Protein AF-A0A452YCA1-F1 (afdb_monomer)

Structure (mmCIF, N/CA/C/O backbone):
data_AF-A0A452YCA1-F1
#
_entry.id   AF-A0A452YCA1-F1
#
loop_
_atom_site.group_PDB
_atom_site.id
_atom_site.type_symbol
_atom_site.label_atom_id
_atom_site.label_alt_id
_atom_site.label_comp_id
_atom_site.label_asym_id
_atom_site.label_entity_id
_atom_site.label_seq_id
_atom_site.pdbx_PDB_ins_code
_atom_site.Cartn_x
_atom_site.Cartn_y
_atom_site.Cartn_z
_atom_site.occupancy
_atom_site.B_iso_or_equiv
_atom_site.auth_seq_id
_at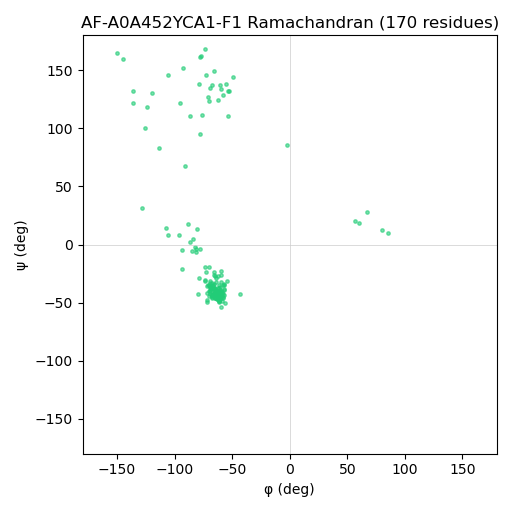om_site.auth_comp_id
_atom_site.auth_asym_id
_atom_site.auth_atom_id
_atom_site.pdbx_PDB_model_num
ATOM 1 N N . ILE A 1 1 ? 47.505 -1.328 -3.307 1.00 37.84 1 ILE A N 1
ATOM 2 C CA . ILE A 1 1 ? 46.882 -1.425 -4.643 1.00 37.84 1 ILE A CA 1
ATOM 3 C C . ILE A 1 1 ? 45.803 -0.368 -4.580 1.00 37.84 1 ILE A C 1
ATOM 5 O O . ILE A 1 1 ? 45.018 -0.447 -3.646 1.00 37.84 1 ILE A O 1
ATOM 9 N N . ASP A 1 2 ? 45.966 0.694 -5.368 1.00 39.25 2 ASP A N 1
ATOM 10 C CA . ASP A 1 2 ? 45.243 1.969 -5.250 1.00 39.25 2 ASP A CA 1
ATOM 11 C C . ASP A 1 2 ? 43.722 1.784 -5.247 1.00 39.25 2 ASP A C 1
ATOM 13 O O . ASP A 1 2 ? 43.183 1.111 -6.118 1.00 39.25 2 ASP A O 1
ATOM 17 N N . ASP A 1 3 ? 43.042 2.430 -4.297 1.00 47.69 3 ASP A N 1
ATOM 18 C CA . ASP A 1 3 ? 41.573 2.515 -4.214 1.00 47.69 3 ASP A CA 1
ATOM 19 C C . ASP A 1 3 ? 40.988 3.593 -5.165 1.00 47.69 3 ASP A C 1
ATOM 21 O O . ASP A 1 3 ? 39.813 3.944 -5.067 1.00 47.69 3 ASP A O 1
ATOM 25 N N . ASP A 1 4 ? 41.786 4.099 -6.115 1.00 50.78 4 ASP A N 1
ATOM 26 C CA . ASP A 1 4 ? 41.437 5.221 -7.002 1.00 50.78 4 ASP A CA 1
ATOM 27 C C . ASP A 1 4 ? 41.156 4.803 -8.466 1.00 50.78 4 ASP A C 1
ATOM 29 O O . ASP A 1 4 ? 41.113 5.650 -9.360 1.00 50.78 4 ASP A O 1
ATOM 33 N N . GLU A 1 5 ? 40.956 3.512 -8.761 1.00 49.72 5 GLU A N 1
ATOM 34 C CA . GLU A 1 5 ? 40.864 3.031 -10.157 1.00 49.72 5 GLU A CA 1
ATOM 35 C C . GLU A 1 5 ? 39.496 3.217 -10.851 1.00 49.72 5 GLU A C 1
ATOM 37 O O . GLU A 1 5 ? 39.409 3.026 -12.059 1.00 49.72 5 GLU A O 1
ATOM 42 N N . ASP A 1 6 ? 38.453 3.674 -10.147 1.00 53.03 6 ASP A N 1
ATOM 43 C CA . ASP A 1 6 ? 37.087 3.812 -10.698 1.00 53.03 6 ASP A CA 1
ATOM 44 C C . ASP A 1 6 ? 36.473 5.215 -10.473 1.00 53.03 6 ASP A C 1
ATOM 46 O O . ASP A 1 6 ? 35.256 5.377 -10.312 1.00 53.03 6 ASP A O 1
ATOM 50 N N . TRP A 1 7 ? 37.292 6.272 -10.436 1.00 55.12 7 TRP A N 1
ATOM 51 C CA . TRP A 1 7 ? 36.762 7.637 -10.338 1.00 55.12 7 TRP A CA 1
ATOM 52 C C . TRP A 1 7 ? 36.190 8.120 -11.679 1.00 55.12 7 TRP A C 1
ATOM 54 O O . TRP A 1 7 ? 36.924 8.416 -12.624 1.00 55.12 7 TRP A O 1
ATOM 64 N N . PHE A 1 8 ? 34.867 8.279 -11.743 1.00 58.25 8 PHE A N 1
ATOM 65 C CA . PHE A 1 8 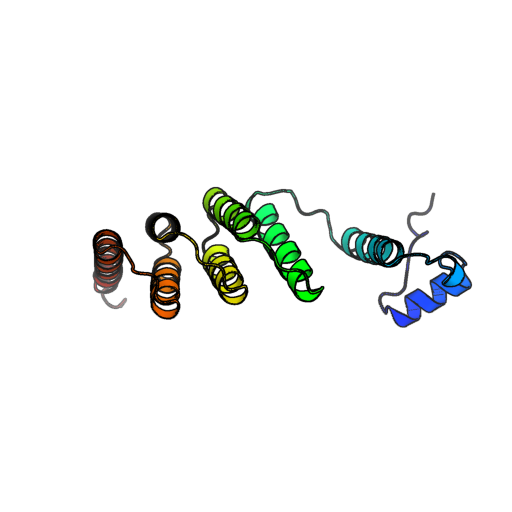? 34.186 8.949 -12.851 1.00 58.25 8 PHE A CA 1
ATOM 66 C C . PHE A 1 8 ? 33.697 10.347 -12.449 1.00 58.25 8 PHE A C 1
ATOM 68 O O . PHE A 1 8 ? 33.245 10.527 -11.315 1.00 58.25 8 PHE A O 1
ATOM 75 N N . PRO A 1 9 ? 33.708 11.325 -13.379 1.00 61.88 9 PRO A N 1
ATOM 76 C CA . PRO A 1 9 ? 33.060 12.619 -13.177 1.00 61.88 9 PRO A CA 1
ATOM 77 C C . PRO A 1 9 ? 31.614 12.476 -12.677 1.00 61.88 9 PRO A C 1
ATOM 79 O O . PRO A 1 9 ? 30.888 11.562 -13.073 1.00 61.88 9 PRO A O 1
ATOM 82 N N . GLU A 1 10 ? 31.170 13.388 -11.809 1.00 57.06 10 GLU A N 1
ATOM 83 C CA . GLU A 1 10 ? 29.787 13.371 -11.317 1.00 57.06 10 GLU A CA 1
ATOM 84 C C . GLU A 1 10 ? 28.776 13.743 -12.405 1.00 57.06 10 GLU A C 1
ATOM 86 O O . GLU A 1 10 ? 27.655 13.223 -12.393 1.00 57.06 10 GLU A O 1
ATOM 91 N N . ASP A 1 11 ? 29.189 14.603 -13.342 1.00 67.25 11 ASP A N 1
ATOM 92 C CA . ASP A 1 11 ? 28.391 14.972 -14.502 1.00 67.25 11 ASP A CA 1
ATOM 93 C C . ASP A 1 11 ? 28.272 13.787 -15.480 1.00 67.25 11 ASP A C 1
ATOM 95 O O . ASP A 1 11 ? 29.287 13.263 -15.954 1.00 67.25 11 ASP A O 1
ATOM 99 N N . PRO A 1 12 ? 27.045 13.352 -15.825 1.00 56.94 12 PRO A N 1
ATOM 100 C CA . PRO A 1 12 ? 26.846 12.202 -16.697 1.00 56.94 12 PRO A CA 1
ATOM 101 C C . PRO A 1 12 ? 27.464 12.368 -18.087 1.00 56.94 12 PRO A C 1
ATOM 103 O O . PRO A 1 12 ? 27.956 11.389 -18.645 1.00 56.94 12 PRO A O 1
ATOM 106 N N . ILE A 1 13 ? 27.437 13.575 -18.660 1.00 61.97 13 ILE A N 1
ATOM 107 C CA . ILE A 1 13 ? 27.905 13.826 -20.028 1.00 61.97 13 ILE A CA 1
ATOM 108 C C . ILE A 1 13 ? 29.434 13.737 -20.075 1.00 61.97 13 ILE A C 1
ATOM 110 O O . ILE A 1 13 ? 29.988 13.111 -20.985 1.00 61.97 13 ILE A O 1
ATOM 114 N N . GLU A 1 14 ? 30.117 14.294 -19.077 1.00 66.06 14 GLU A N 1
ATOM 115 C CA . GLU A 1 14 ? 31.571 14.186 -18.942 1.00 66.06 14 GLU A CA 1
ATOM 116 C C . GLU A 1 14 ? 32.021 12.763 -18.597 1.00 66.06 14 GLU A C 1
ATOM 118 O O . GLU A 1 14 ? 32.976 12.261 -19.194 1.00 66.06 14 GLU A O 1
ATOM 123 N N . ALA A 1 15 ? 31.293 12.062 -17.728 1.00 63.59 15 ALA A N 1
ATOM 124 C CA . ALA A 1 15 ? 31.574 10.668 -17.396 1.00 63.59 15 ALA A CA 1
ATOM 125 C C . ALA A 1 15 ? 31.502 9.752 -18.631 1.00 63.59 15 ALA A C 1
ATOM 127 O O . ALA A 1 15 ? 32.408 8.951 -18.868 1.00 63.59 15 ALA A O 1
ATOM 128 N N . PHE A 1 16 ? 30.492 9.937 -19.491 1.00 57.62 16 PHE A N 1
ATOM 129 C CA . PHE A 1 16 ? 30.377 9.213 -20.764 1.00 57.62 16 PHE A CA 1
ATOM 130 C C . PHE A 1 16 ? 31.496 9.534 -21.758 1.00 57.62 16 PHE A C 1
ATOM 132 O O . PHE A 1 16 ? 31.801 8.725 -22.641 1.00 57.62 16 PHE A O 1
ATOM 139 N N . LYS A 1 17 ? 32.090 10.725 -21.677 1.00 67.38 17 LYS A N 1
ATOM 140 C CA . LYS A 1 17 ? 33.237 11.085 -22.510 1.00 67.38 17 LYS A CA 1
ATOM 141 C C . LYS A 1 17 ? 34.484 10.325 -22.053 1.00 67.38 17 LYS A C 1
ATOM 143 O O . LYS A 1 17 ? 35.084 9.638 -22.876 1.00 67.38 17 LYS A O 1
ATOM 148 N N . VAL A 1 18 ? 34.779 10.349 -20.752 1.00 66.56 18 VAL A N 1
ATOM 149 C CA . VAL A 1 18 ? 35.924 9.640 -20.157 1.00 66.56 18 VAL A CA 1
ATOM 150 C C . VAL A 1 18 ? 35.840 8.129 -20.410 1.00 66.56 18 VAL A C 1
ATOM 152 O O . VAL A 1 18 ? 36.809 7.539 -20.870 1.00 66.56 18 VAL A O 1
ATOM 155 N N . MET A 1 19 ? 34.669 7.507 -20.236 1.00 60.34 19 MET A N 1
ATOM 156 C CA . MET A 1 19 ? 34.485 6.057 -20.445 1.00 60.34 19 MET A CA 1
ATOM 157 C C . MET A 1 19 ? 34.668 5.596 -21.897 1.00 60.34 19 MET A C 1
ATOM 159 O O . MET A 1 19 ? 35.130 4.479 -22.144 1.00 60.34 19 MET A O 1
ATOM 163 N N . ARG A 1 20 ? 34.292 6.439 -22.871 1.00 62.31 20 ARG A N 1
ATOM 164 C CA . ARG A 1 20 ? 34.540 6.161 -24.295 1.00 62.31 20 ARG A CA 1
ATOM 165 C C . ARG A 1 20 ? 36.023 6.260 -24.622 1.00 62.31 20 ARG A C 1
ATOM 167 O O . ARG A 1 20 ? 36.540 5.445 -25.381 1.00 62.31 20 ARG A O 1
ATOM 174 N N . GLU A 1 21 ? 36.701 7.248 -24.048 1.00 67.88 21 GLU A N 1
ATOM 175 C CA . GLU A 1 21 ? 38.130 7.482 -24.255 1.00 67.88 21 GLU A CA 1
ATOM 176 C C . GLU A 1 21 ? 38.987 6.379 -23.605 1.00 67.88 21 GLU A C 1
ATOM 178 O O . GLU A 1 21 ? 39.958 5.931 -24.217 1.00 67.88 21 GLU A O 1
ATOM 183 N N . THR A 1 22 ? 38.585 5.850 -22.442 1.00 64.06 22 THR A N 1
ATOM 184 C CA . THR A 1 22 ? 39.256 4.725 -21.758 1.00 64.06 22 THR A CA 1
ATOM 185 C C . THR A 1 22 ? 38.864 3.342 -22.287 1.00 64.06 22 THR A C 1
ATOM 187 O O . THR A 1 22 ? 39.408 2.338 -21.834 1.00 64.06 22 THR A O 1
ATOM 190 N N . ARG A 1 23 ? 37.950 3.266 -23.268 1.00 58.84 23 ARG A N 1
ATOM 191 C CA . ARG A 1 23 ? 37.396 2.018 -23.838 1.00 58.84 23 ARG A CA 1
ATOM 192 C C . ARG A 1 23 ? 36.730 1.087 -22.815 1.00 58.84 23 ARG A C 1
ATOM 194 O O . ARG A 1 23 ? 36.538 -0.090 -23.104 1.00 58.84 23 ARG A O 1
ATOM 201 N N . MET A 1 24 ? 36.339 1.610 -21.654 1.00 52.38 24 MET A N 1
ATOM 202 C CA . MET A 1 24 ? 35.527 0.882 -20.670 1.00 52.38 24 MET A CA 1
ATOM 203 C C . MET A 1 24 ? 34.066 0.753 -21.119 1.00 52.38 24 MET A C 1
ATOM 205 O O . MET A 1 24 ? 33.341 -0.111 -20.638 1.00 52.38 24 MET A O 1
ATOM 209 N N . PHE A 1 25 ? 33.635 1.606 -22.054 1.00 49.12 25 PHE A N 1
ATOM 210 C CA . PHE A 1 25 ? 32.280 1.634 -22.590 1.00 49.12 25 PHE A CA 1
ATOM 211 C C . PHE A 1 25 ? 32.301 1.788 -24.115 1.00 49.12 25 PHE A C 1
ATOM 213 O O . PHE A 1 25 ? 32.823 2.773 -24.644 1.00 49.12 25 PHE A O 1
ATOM 220 N N . ASN A 1 26 ? 31.701 0.835 -24.830 1.00 57.16 26 ASN A N 1
ATOM 221 C CA . ASN A 1 26 ? 31.561 0.858 -26.282 1.00 57.16 26 ASN A CA 1
ATOM 222 C C . ASN A 1 26 ? 30.085 0.726 -26.669 1.00 57.16 26 ASN A C 1
ATOM 224 O O . ASN A 1 26 ? 29.433 -0.277 -26.399 1.00 57.16 26 ASN A O 1
ATOM 228 N N . VAL A 1 27 ? 29.567 1.751 -27.344 1.00 55.06 27 VAL A N 1
ATOM 229 C CA . VAL A 1 27 ? 28.159 1.829 -27.763 1.00 55.06 27 VAL A CA 1
ATOM 230 C C . VAL A 1 27 ? 27.791 0.706 -28.740 1.00 55.06 27 VAL A C 1
ATOM 232 O O . VAL A 1 27 ? 26.639 0.290 -28.773 1.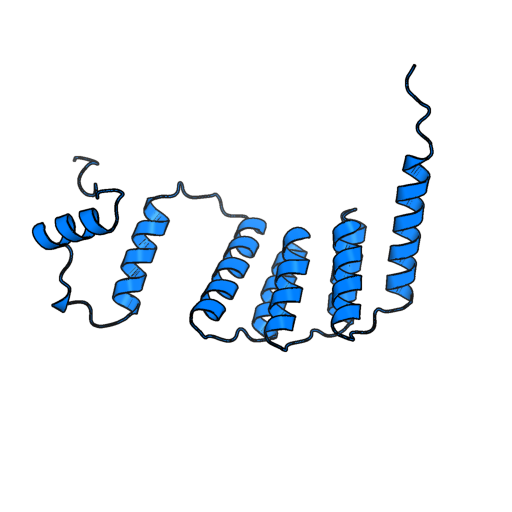00 55.06 27 VAL A O 1
ATOM 235 N N . ALA A 1 28 ? 28.754 0.187 -29.509 1.00 59.19 28 ALA A N 1
ATOM 236 C CA . ALA A 1 28 ? 28.517 -0.928 -30.426 1.00 59.19 28 ALA A CA 1
ATOM 237 C C . ALA A 1 28 ? 28.258 -2.266 -29.707 1.00 59.19 28 ALA A C 1
ATOM 239 O O . ALA A 1 28 ? 27.677 -3.165 -30.311 1.00 59.19 28 ALA A O 1
ATOM 240 N N . ASP A 1 29 ? 28.647 -2.375 -28.433 1.00 50.41 29 ASP A N 1
ATOM 241 C CA . ASP A 1 29 ? 28.494 -3.585 -27.618 1.00 50.41 29 ASP A CA 1
ATOM 242 C C . ASP A 1 29 ? 27.190 -3.567 -26.791 1.00 50.41 29 ASP A C 1
ATOM 244 O O . ASP A 1 29 ? 26.844 -4.555 -26.148 1.00 50.41 29 ASP A O 1
ATOM 248 N N . MET A 1 30 ? 26.428 -2.463 -26.828 1.00 54.31 30 MET A N 1
ATOM 249 C CA . MET A 1 30 ? 25.106 -2.364 -26.204 1.00 54.31 30 MET A CA 1
ATOM 250 C C . MET A 1 30 ? 24.062 -3.067 -27.072 1.00 54.31 30 MET A C 1
ATOM 252 O O . MET A 1 30 ? 23.519 -2.482 -28.010 1.00 54.31 30 MET A O 1
ATOM 256 N N . TYR A 1 31 ? 23.772 -4.327 -26.762 1.00 46.38 31 TYR A N 1
ATOM 257 C CA . TYR A 1 31 ? 22.843 -5.129 -27.557 1.00 46.38 31 TYR A CA 1
ATOM 258 C C . TYR A 1 31 ? 21.402 -5.071 -27.024 1.00 46.38 31 TYR A C 1
ATOM 260 O O . TYR A 1 31 ? 20.457 -5.317 -27.775 1.00 46.38 31 TYR A O 1
ATOM 268 N N . THR A 1 32 ? 21.198 -4.717 -25.748 1.00 49.09 32 THR A N 1
ATOM 269 C CA . THR A 1 32 ? 19.873 -4.680 -25.112 1.00 49.09 32 THR A CA 1
ATOM 270 C C . THR A 1 32 ? 19.710 -3.549 -24.085 1.00 49.09 32 THR A C 1
ATOM 272 O O . THR A 1 32 ? 20.668 -3.031 -23.515 1.00 49.09 32 THR A O 1
ATOM 275 N N . THR A 1 33 ? 18.459 -3.186 -23.774 1.00 50.12 33 THR A N 1
ATOM 276 C CA . THR A 1 33 ? 18.122 -2.256 -22.677 1.00 50.12 33 THR A CA 1
ATOM 277 C C . THR A 1 33 ? 18.608 -2.758 -21.309 1.00 50.12 33 THR A C 1
ATOM 279 O O . THR A 1 33 ? 18.830 -1.945 -20.415 1.00 50.12 33 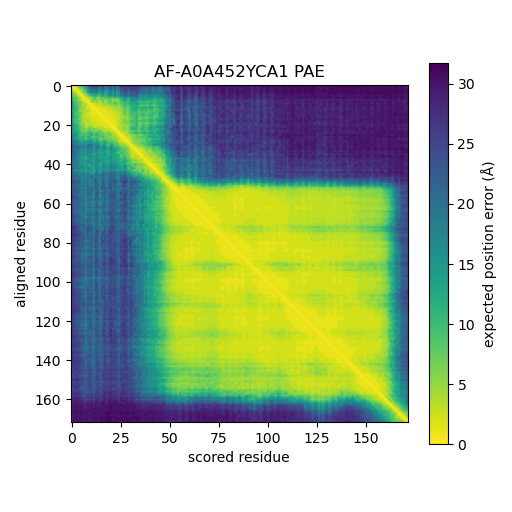THR A O 1
ATOM 282 N N . ALA A 1 34 ? 18.825 -4.070 -21.146 1.00 45.12 34 ALA A N 1
ATOM 283 C CA . ALA A 1 34 ? 19.372 -4.659 -19.925 1.00 45.12 34 ALA A CA 1
ATOM 284 C C . ALA A 1 34 ? 20.841 -4.260 -19.689 1.00 45.12 34 ALA A C 1
ATOM 286 O O . ALA A 1 34 ? 21.223 -4.027 -18.545 1.00 45.12 34 ALA A O 1
ATOM 287 N N . ASP A 1 35 ? 21.627 -4.082 -20.755 1.00 49.91 35 ASP A N 1
ATOM 288 C CA . ASP A 1 35 ? 23.030 -3.647 -20.673 1.00 49.91 35 ASP A CA 1
ATOM 289 C C . ASP A 1 35 ? 23.130 -2.185 -20.205 1.00 49.91 35 ASP A C 1
ATOM 291 O O . ASP A 1 35 ? 23.979 -1.824 -19.391 1.00 49.91 35 ASP A O 1
ATOM 295 N N . ALA A 1 36 ? 22.183 -1.347 -20.644 1.00 51.78 36 ALA A N 1
ATOM 296 C CA . ALA A 1 36 ? 22.022 0.015 -20.134 1.00 51.78 36 ALA A CA 1
ATOM 297 C C . ALA A 1 36 ? 21.568 0.030 -18.661 1.00 51.78 36 ALA A C 1
ATOM 299 O O . ALA A 1 36 ? 22.012 0.877 -17.884 1.00 51.78 36 ALA A O 1
ATOM 300 N N . TRP A 1 37 ? 20.703 -0.917 -18.277 1.00 53.56 37 TRP A N 1
ATOM 301 C CA . TRP A 1 37 ? 20.177 -1.052 -16.918 1.00 53.56 37 TRP A CA 1
ATOM 302 C C . TRP A 1 37 ? 21.241 -1.509 -15.917 1.00 53.56 37 TRP A C 1
ATOM 304 O O . TRP A 1 37 ? 21.323 -0.933 -14.833 1.00 53.56 37 TRP A O 1
ATOM 314 N N . GLY A 1 38 ? 22.088 -2.478 -16.284 1.00 52.06 38 GLY A N 1
ATOM 315 C CA . GLY A 1 38 ? 23.198 -2.954 -15.450 1.00 52.06 38 GLY A CA 1
ATOM 316 C C . GLY A 1 38 ? 24.160 -1.830 -15.056 1.00 52.06 38 GLY A C 1
ATOM 317 O O . GLY A 1 38 ? 24.564 -1.739 -13.898 1.00 52.06 38 GLY A O 1
ATOM 318 N N . TRP A 1 39 ? 24.425 -0.902 -15.980 1.00 49.41 39 TRP A N 1
ATOM 319 C CA . TRP A 1 39 ? 25.260 0.276 -15.741 1.00 49.41 39 TRP A CA 1
ATOM 320 C C . TRP A 1 39 ? 24.596 1.331 -14.839 1.00 49.41 39 TRP A C 1
ATOM 322 O O . TRP A 1 39 ? 25.204 1.814 -13.880 1.00 49.41 39 TRP A O 1
ATOM 332 N N . THR A 1 40 ? 23.331 1.691 -15.101 1.00 56.50 40 THR A N 1
ATOM 333 C CA . THR A 1 40 ? 22.602 2.626 -14.223 1.00 56.50 40 THR A CA 1
ATOM 334 C C . THR A 1 40 ? 22.446 2.068 -12.810 1.00 56.50 40 THR A C 1
ATOM 336 O O . THR A 1 40 ? 22.557 2.821 -11.846 1.00 56.50 40 THR A O 1
ATOM 339 N N . TRP A 1 41 ? 22.281 0.749 -12.692 1.00 55.72 41 TRP A N 1
ATOM 340 C CA . TRP A 1 41 ? 22.172 0.017 -11.435 1.00 55.72 41 TRP A CA 1
ATOM 341 C C . TRP A 1 41 ? 23.479 0.030 -10.630 1.00 55.72 41 TRP A C 1
ATOM 343 O O . TRP A 1 41 ? 23.465 0.334 -9.436 1.00 55.72 41 TRP A O 1
ATOM 353 N N . GLU A 1 42 ? 24.626 -0.221 -11.270 1.00 50.19 42 GLU A N 1
ATOM 354 C CA . GLU A 1 42 ? 25.936 -0.200 -10.605 1.00 50.19 42 GLU A CA 1
ATOM 355 C C . GLU A 1 42 ? 26.316 1.213 -10.125 1.00 50.19 42 GLU A C 1
ATOM 357 O O . GLU A 1 42 ? 26.779 1.390 -8.995 1.00 50.19 42 GLU A O 1
ATOM 362 N N . ARG A 1 43 ? 26.023 2.245 -10.929 1.00 53.31 43 ARG A N 1
ATOM 363 C CA . ARG A 1 43 ? 26.226 3.658 -10.561 1.00 53.31 43 ARG A CA 1
ATOM 364 C C . ARG A 1 43 ? 25.341 4.098 -9.391 1.00 53.31 43 ARG A C 1
ATOM 366 O O . ARG A 1 43 ? 25.779 4.881 -8.547 1.00 53.31 43 ARG A O 1
ATOM 373 N N . GLU A 1 44 ? 24.095 3.631 -9.340 1.00 57.28 44 GLU A N 1
ATOM 374 C CA . GLU A 1 44 ? 23.150 3.972 -8.270 1.00 57.28 44 GLU A CA 1
ATOM 375 C C . GLU A 1 44 ? 23.465 3.269 -6.941 1.00 57.28 44 GLU A C 1
ATOM 377 O O . GLU A 1 44 ? 23.236 3.858 -5.880 1.00 57.28 44 GLU A O 1
ATOM 382 N N . LEU A 1 45 ? 24.034 2.058 -6.985 1.00 51.50 45 LEU A N 1
ATOM 383 C CA . LEU A 1 45 ? 24.470 1.310 -5.802 1.00 51.50 45 LEU A CA 1
ATOM 384 C C . LEU A 1 45 ? 25.828 1.779 -5.262 1.00 51.50 45 LEU A C 1
ATOM 386 O O . LEU A 1 45 ? 25.950 1.959 -4.052 1.00 51.50 45 LEU A O 1
ATOM 390 N N . LYS A 1 46 ? 26.827 2.039 -6.121 1.00 52.72 46 LYS A N 1
ATOM 391 C CA . LYS A 1 46 ? 28.169 2.479 -5.681 1.00 52.72 46 LYS A CA 1
ATOM 392 C C . LYS A 1 46 ? 28.169 3.871 -5.025 1.00 52.72 46 LYS A C 1
ATOM 394 O O . LYS A 1 46 ? 29.042 4.153 -4.212 1.00 52.72 46 LYS A O 1
ATOM 399 N N . LYS A 1 47 ? 27.185 4.737 -5.313 1.00 55.59 47 LYS A N 1
ATOM 400 C CA . LYS A 1 47 ? 27.091 6.096 -4.730 1.00 55.59 47 LYS A CA 1
ATOM 401 C C . LYS A 1 47 ? 26.410 6.180 -3.354 1.00 55.59 47 LYS A C 1
ATOM 403 O O . LYS A 1 47 ? 26.377 7.264 -2.775 1.00 55.59 47 LYS A O 1
ATOM 408 N N . LYS A 1 48 ? 25.850 5.095 -2.806 1.00 53.59 48 LYS A N 1
ATOM 409 C CA . LYS A 1 48 ? 25.152 5.123 -1.506 1.00 53.59 48 LYS A CA 1
ATOM 410 C C . LYS A 1 48 ? 25.833 4.186 -0.516 1.00 53.59 48 LYS A C 1
ATOM 412 O O . LYS A 1 48 ? 26.041 3.018 -0.822 1.00 53.59 48 LYS A O 1
ATOM 417 N N . MET A 1 49 ? 26.133 4.678 0.693 1.00 43.62 49 MET A N 1
ATOM 418 C CA . MET A 1 49 ? 26.534 3.796 1.795 1.00 43.62 49 MET A CA 1
ATOM 419 C C . MET A 1 49 ? 25.477 2.692 1.952 1.00 43.62 49 MET A C 1
ATOM 421 O O . MET A 1 49 ? 24.285 3.024 1.965 1.00 43.62 49 MET A O 1
ATOM 425 N N . PRO A 1 50 ? 25.873 1.408 2.063 1.00 52.06 50 PRO A N 1
ATOM 426 C CA . PRO A 1 50 ? 24.925 0.316 2.224 1.00 52.06 50 PRO A CA 1
ATOM 427 C C . PRO A 1 50 ? 24.003 0.601 3.411 1.00 52.06 50 PRO A C 1
ATOM 429 O O . PRO A 1 50 ? 24.434 0.614 4.565 1.00 52.06 50 PRO A O 1
ATOM 432 N N . ARG A 1 51 ? 22.724 0.878 3.136 1.00 57.22 51 ARG A N 1
ATOM 433 C CA . ARG A 1 51 ? 21.725 1.044 4.195 1.00 57.22 51 ARG A CA 1
ATOM 434 C C . ARG A 1 51 ? 21.501 -0.330 4.820 1.00 57.22 51 ARG A C 1
ATOM 436 O O . ARG A 1 51 ? 21.365 -1.324 4.107 1.00 57.22 51 ARG A O 1
ATOM 443 N N . ARG A 1 52 ? 21.466 -0.399 6.152 1.00 61.94 52 ARG A N 1
ATOM 444 C CA . ARG A 1 52 ? 21.105 -1.638 6.850 1.00 61.94 52 ARG A CA 1
ATOM 445 C C . ARG A 1 52 ? 19.694 -2.050 6.427 1.00 61.94 52 ARG A C 1
ATOM 447 O O . ARG A 1 52 ? 18.796 -1.213 6.399 1.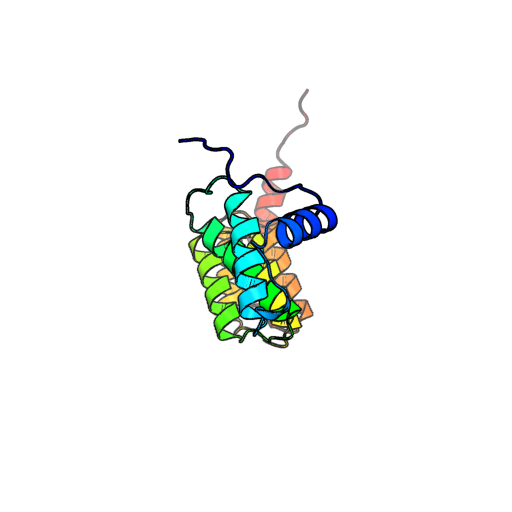00 61.94 52 ARG A O 1
ATOM 454 N N . TRP A 1 53 ? 19.520 -3.329 6.110 1.00 67.12 53 TRP A N 1
ATOM 455 C CA . TRP A 1 53 ? 18.216 -3.887 5.765 1.00 67.12 53 TRP A CA 1
ATOM 456 C C . TRP A 1 53 ? 17.214 -3.732 6.920 1.00 67.12 53 TRP A C 1
ATOM 458 O O . TRP A 1 53 ? 17.566 -3.985 8.076 1.00 67.12 53 TRP A O 1
ATOM 468 N N . SER A 1 54 ? 15.976 -3.356 6.596 1.00 74.06 54 SER A N 1
ATOM 469 C CA . SER A 1 54 ? 14.833 -3.310 7.513 1.00 74.06 54 SER A CA 1
ATOM 470 C C . SER A 1 54 ? 13.529 -3.565 6.748 1.00 74.06 54 SER A C 1
ATOM 472 O O . SER A 1 54 ? 13.514 -3.505 5.517 1.00 74.06 54 SER A O 1
ATOM 474 N N . GLN A 1 55 ? 12.440 -3.865 7.458 1.00 78.00 55 GLN A N 1
ATOM 475 C CA . GLN A 1 55 ? 11.143 -4.109 6.815 1.00 78.00 55 GLN A CA 1
ATOM 476 C C . GLN A 1 55 ? 10.560 -2.820 6.219 1.00 78.00 55 GLN A C 1
ATOM 478 O O . GLN A 1 55 ? 9.953 -2.843 5.154 1.00 78.00 55 GLN A O 1
ATOM 483 N N . GLU A 1 56 ? 10.813 -1.673 6.845 1.00 80.56 56 GLU A N 1
ATOM 484 C CA . GLU A 1 56 ? 10.439 -0.361 6.312 1.00 80.56 56 GLU A CA 1
ATOM 485 C C . GLU A 1 56 ? 11.202 -0.077 5.014 1.00 80.56 56 GLU A C 1
ATOM 487 O O . GLU A 1 56 ? 10.627 0.404 4.038 1.00 80.56 56 GLU A O 1
ATOM 492 N N . TRP A 1 57 ? 12.488 -0.450 4.960 1.00 80.50 57 TRP A N 1
ATOM 493 C CA . TRP A 1 57 ? 13.286 -0.331 3.743 1.00 80.50 57 TRP A CA 1
ATOM 494 C C . TRP A 1 57 ? 12.789 -1.244 2.617 1.00 80.50 57 TRP A C 1
ATOM 496 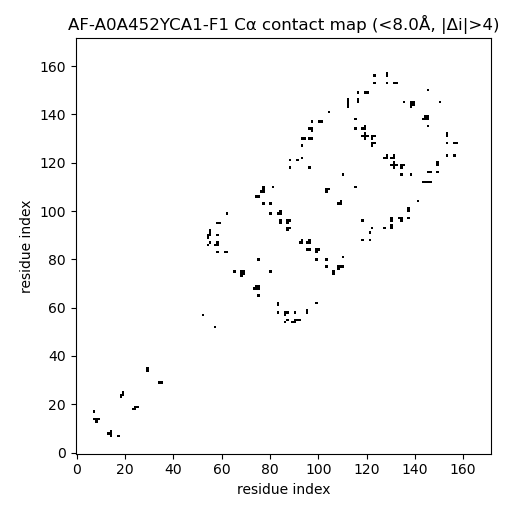O O . TRP A 1 57 ? 12.768 -0.823 1.460 1.00 80.50 57 TRP A O 1
ATOM 506 N N . GLU A 1 58 ? 12.348 -2.463 2.939 1.00 81.06 58 GLU A N 1
ATOM 507 C CA . GLU A 1 58 ? 11.703 -3.372 1.983 1.00 81.06 58 GLU A CA 1
ATOM 508 C C . GLU A 1 58 ? 10.458 -2.724 1.359 1.00 81.06 58 GLU A C 1
ATOM 510 O O . GLU A 1 58 ? 10.314 -2.716 0.136 1.00 81.06 58 GLU A O 1
ATOM 515 N N . VAL A 1 59 ? 9.600 -2.109 2.179 1.00 85.81 59 VAL A N 1
ATOM 516 C CA . VAL A 1 59 ? 8.382 -1.414 1.728 1.00 85.81 59 VAL A CA 1
ATOM 517 C C . VAL A 1 59 ? 8.720 -0.198 0.864 1.00 85.81 59 VAL A C 1
ATOM 519 O O . VAL A 1 59 ? 8.155 -0.036 -0.220 1.00 85.81 59 VAL A O 1
ATOM 522 N N . GLU A 1 60 ? 9.680 0.630 1.289 1.00 88.00 60 GLU A N 1
ATOM 523 C CA . GLU A 1 60 ? 10.162 1.776 0.506 1.00 88.00 60 GLU A CA 1
ATOM 524 C C . GLU A 1 60 ? 10.684 1.342 -0.874 1.00 88.00 60 GLU A C 1
ATOM 526 O O . GLU A 1 60 ? 10.407 1.996 -1.883 1.00 88.00 60 GLU A O 1
ATOM 531 N N . LEU A 1 61 ? 11.455 0.252 -0.937 1.00 83.69 61 LEU A N 1
ATOM 532 C CA . LEU A 1 61 ? 11.969 -0.294 -2.193 1.00 83.69 61 LEU A CA 1
ATOM 533 C C . LEU A 1 61 ? 10.853 -0.857 -3.068 1.00 83.69 61 LEU A C 1
ATOM 535 O O . LEU A 1 61 ? 10.846 -0.603 -4.272 1.00 83.69 61 LEU A O 1
ATOM 539 N N . ALA A 1 62 ? 9.901 -1.576 -2.481 1.00 86.06 62 ALA A N 1
ATOM 540 C CA . ALA A 1 62 ? 8.788 -2.156 -3.216 1.00 86.06 62 ALA A CA 1
ATOM 541 C C . ALA A 1 62 ? 7.926 -1.075 -3.888 1.00 86.06 62 ALA A C 1
ATOM 543 O O . ALA A 1 62 ? 7.592 -1.203 -5.065 1.00 86.06 62 ALA A O 1
ATOM 544 N N . ILE A 1 63 ? 7.654 0.038 -3.194 1.00 89.19 63 ILE A N 1
ATOM 545 C CA . ILE A 1 63 ? 6.958 1.198 -3.773 1.00 89.19 63 ILE A CA 1
ATOM 546 C C . ILE A 1 63 ? 7.768 1.815 -4.921 1.00 89.19 63 ILE A C 1
ATOM 548 O O . ILE A 1 63 ? 7.209 2.117 -5.974 1.00 89.19 63 ILE A O 1
ATOM 552 N N . LYS A 1 64 ? 9.090 1.970 -4.762 1.00 88.88 64 LYS A N 1
ATOM 553 C CA . LYS A 1 64 ? 9.958 2.499 -5.832 1.00 88.88 64 LYS A CA 1
ATOM 554 C C . LYS A 1 64 ? 9.945 1.608 -7.071 1.00 88.88 64 LYS A C 1
ATOM 556 O O . LYS A 1 64 ? 9.842 2.123 -8.180 1.00 88.88 64 LYS A O 1
ATOM 561 N N . ILE A 1 65 ? 10.022 0.291 -6.890 1.00 85.75 65 ILE A N 1
ATOM 562 C CA . ILE A 1 65 ? 9.956 -0.677 -7.990 1.00 85.75 65 ILE A CA 1
ATOM 563 C C . ILE A 1 65 ? 8.584 -0.613 -8.665 1.00 85.75 65 ILE A C 1
ATOM 565 O O . ILE A 1 65 ? 8.525 -0.526 -9.888 1.00 85.75 65 ILE A O 1
ATOM 569 N N . MET A 1 66 ? 7.496 -0.587 -7.890 1.00 90.56 66 MET A N 1
ATOM 570 C CA . MET A 1 66 ? 6.133 -0.465 -8.414 1.00 90.56 66 MET A CA 1
ATOM 571 C C . MET A 1 66 ? 5.978 0.791 -9.281 1.00 90.56 66 MET A C 1
ATOM 573 O O . MET A 1 66 ? 5.554 0.689 -10.431 1.00 90.56 66 MET A O 1
ATOM 577 N N . ASN A 1 67 ? 6.404 1.954 -8.784 1.00 86.88 67 ASN A N 1
ATOM 578 C CA . ASN A 1 67 ? 6.379 3.202 -9.551 1.00 86.88 67 ASN A CA 1
ATOM 579 C C . ASN A 1 67 ? 7.243 3.110 -10.810 1.00 86.88 67 ASN A C 1
ATOM 581 O O . ASN A 1 67 ? 6.827 3.559 -11.875 1.00 86.88 67 ASN A O 1
ATOM 585 N N . LYS A 1 68 ? 8.411 2.464 -10.725 1.00 82.88 68 LYS A N 1
ATOM 586 C CA . LYS A 1 68 ? 9.283 2.292 -11.885 1.00 82.88 68 LYS A CA 1
ATOM 587 C C . LYS A 1 68 ? 8.659 1.415 -12.967 1.00 82.88 68 LYS A C 1
ATOM 589 O O . LYS A 1 68 ? 8.805 1.716 -14.147 1.00 82.88 68 LYS A O 1
ATOM 594 N N . VAL A 1 69 ? 7.946 0.357 -12.585 1.00 80.38 69 VAL A N 1
ATOM 595 C CA . VAL A 1 69 ? 7.195 -0.482 -13.530 1.00 80.38 69 VAL A CA 1
ATOM 596 C C . VAL A 1 69 ? 6.139 0.353 -14.255 1.00 80.38 69 VAL A C 1
ATOM 598 O O . VAL A 1 69 ? 6.054 0.271 -15.478 1.00 80.38 69 VAL A O 1
ATOM 601 N N . ILE A 1 70 ? 5.403 1.198 -13.528 1.00 83.06 70 ILE A N 1
ATOM 602 C CA . ILE A 1 70 ? 4.385 2.092 -14.101 1.00 83.06 70 ILE A CA 1
ATOM 603 C C . ILE A 1 70 ? 5.019 3.101 -15.070 1.00 83.06 70 ILE A C 1
ATOM 605 O O . ILE A 1 70 ? 4.553 3.247 -16.198 1.00 83.06 70 ILE A O 1
ATOM 609 N N . GLU A 1 71 ? 6.118 3.751 -14.676 1.00 83.62 71 GLU A N 1
ATOM 610 C CA . GLU A 1 71 ? 6.865 4.693 -15.527 1.00 83.62 71 GLU A CA 1
ATOM 611 C C . GLU A 1 71 ? 7.341 4.063 -16.842 1.00 83.62 71 GLU A C 1
ATOM 613 O O . GLU A 1 71 ? 7.396 4.732 -17.872 1.00 83.62 71 GLU A O 1
ATOM 618 N N . LEU A 1 72 ? 7.704 2.779 -16.813 1.00 83.19 72 LEU A N 1
ATOM 619 C CA . LEU A 1 72 ? 8.169 2.031 -17.981 1.00 83.19 72 LEU A CA 1
ATOM 620 C C . LEU A 1 72 ? 7.018 1.465 -18.836 1.00 83.19 72 LEU A C 1
ATOM 622 O O . LEU A 1 72 ? 7.276 0.749 -19.802 1.00 83.19 72 LEU A O 1
ATOM 626 N N . GLY A 1 73 ? 5.761 1.785 -18.511 1.00 84.25 73 GLY A N 1
ATOM 627 C CA . GLY A 1 73 ? 4.571 1.341 -19.243 1.00 84.25 73 GLY A CA 1
ATOM 628 C C . GLY A 1 73 ? 4.042 -0.035 -18.827 1.00 84.25 73 GLY A C 1
ATOM 629 O O . GLY A 1 73 ? 3.170 -0.584 -19.500 1.00 84.25 73 GLY A O 1
ATOM 630 N N . GLY A 1 74 ? 4.557 -0.606 -17.737 1.00 84.62 74 GLY A N 1
ATOM 631 C CA . GLY A 1 74 ? 3.995 -1.796 -17.111 1.00 84.62 74 GLY A CA 1
ATOM 632 C C . GLY A 1 74 ? 2.755 -1.474 -16.273 1.00 84.62 74 GLY A C 1
ATOM 633 O O . GLY A 1 74 ? 2.530 -0.340 -15.862 1.00 84.62 74 GLY A O 1
ATOM 634 N N . SER A 1 75 ? 1.950 -2.495 -15.988 1.00 91.31 75 SER A N 1
ATOM 635 C CA . SER A 1 75 ? 0.761 -2.386 -15.137 1.00 91.31 75 SER A CA 1
ATOM 636 C C . SER A 1 75 ? 0.868 -3.430 -14.022 1.00 91.31 75 SER A C 1
ATOM 638 O O . SER A 1 75 ? 0.654 -4.615 -14.291 1.00 91.31 75 SER A O 1
ATOM 640 N N . PRO A 1 76 ? 1.280 -3.028 -12.801 1.00 92.62 76 PRO A N 1
ATOM 641 C CA . PRO A 1 76 ? 1.279 -3.912 -11.640 1.00 92.62 76 PRO A CA 1
ATOM 642 C C . PRO A 1 76 ? -0.111 -4.505 -11.423 1.00 92.62 76 PRO A C 1
ATOM 644 O O . PRO A 1 76 ? -1.114 -3.802 -11.536 1.00 92.62 76 PRO A O 1
ATOM 647 N N . THR A 1 77 ? -0.176 -5.792 -11.105 1.00 95.25 77 THR A N 1
ATOM 648 C CA . THR A 1 77 ? -1.453 -6.458 -10.855 1.00 95.25 77 THR A CA 1
ATOM 649 C C . THR A 1 77 ? -1.991 -6.106 -9.471 1.00 95.25 77 THR A C 1
ATOM 651 O O . THR A 1 77 ? -1.246 -5.740 -8.560 1.00 95.25 77 THR A O 1
ATOM 654 N N . ILE A 1 78 ? -3.290 -6.330 -9.256 1.00 94.94 78 ILE A N 1
ATOM 655 C CA . ILE A 1 78 ? -3.892 -6.239 -7.916 1.00 94.94 78 ILE A CA 1
ATOM 656 C C . ILE A 1 78 ? -3.173 -7.124 -6.879 1.00 94.94 78 ILE A C 1
ATOM 658 O O . ILE A 1 78 ? -3.100 -6.758 -5.707 1.00 94.94 78 ILE A O 1
ATOM 662 N N . GLY A 1 79 ? -2.618 -8.268 -7.301 1.00 93.19 79 GLY A N 1
ATOM 663 C CA . GLY A 1 79 ? -1.839 -9.154 -6.438 1.00 93.19 79 GLY A CA 1
ATOM 664 C C . GLY A 1 79 ? -0.519 -8.523 -5.997 1.00 93.19 79 GLY A C 1
ATOM 665 O O . GLY A 1 79 ? -0.193 -8.571 -4.812 1.00 93.19 79 GLY A O 1
ATOM 666 N N . ASP A 1 80 ? 0.189 -7.867 -6.918 1.00 92.19 80 ASP A N 1
ATOM 667 C CA . ASP A 1 80 ? 1.434 -7.152 -6.619 1.00 92.19 80 ASP A CA 1
ATOM 668 C C . ASP A 1 80 ? 1.176 -6.024 -5.614 1.00 92.19 80 ASP A C 1
ATOM 670 O O . ASP A 1 80 ? 1.835 -5.941 -4.577 1.00 92.19 80 ASP A O 1
ATOM 674 N N . CYS A 1 81 ? 0.143 -5.210 -5.855 1.00 95.62 81 CYS A N 1
ATOM 675 C CA . CYS A 1 81 ? -0.246 -4.135 -4.944 1.00 95.62 81 CYS A CA 1
ATOM 676 C C . CYS A 1 81 ? -0.658 -4.668 -3.559 1.00 95.62 81 CYS A C 1
ATOM 678 O O . CYS A 1 81 ? -0.273 -4.094 -2.538 1.00 95.62 81 CYS A O 1
ATOM 680 N N . ALA A 1 82 ? -1.392 -5.788 -3.500 1.00 95.19 82 ALA A N 1
ATOM 681 C CA . ALA A 1 82 ? -1.791 -6.416 -2.240 1.00 95.19 82 ALA A CA 1
ATOM 682 C C . ALA A 1 82 ? -0.582 -6.917 -1.437 1.00 95.19 82 ALA A C 1
ATOM 684 O O . ALA A 1 82 ? -0.545 -6.756 -0.217 1.00 95.19 82 ALA A O 1
ATOM 685 N N . ILE A 1 83 ? 0.421 -7.499 -2.103 1.00 95.25 83 ILE A N 1
ATOM 686 C CA . ILE A 1 83 ? 1.658 -7.960 -1.459 1.00 95.25 83 ILE A CA 1
ATOM 687 C C . ILE A 1 83 ? 2.399 -6.782 -0.824 1.00 95.25 83 ILE A C 1
ATOM 689 O O . ILE A 1 83 ? 2.820 -6.881 0.332 1.00 95.25 83 ILE A O 1
ATOM 693 N N . ILE A 1 84 ? 2.511 -5.661 -1.542 1.00 94.44 84 ILE A N 1
ATOM 694 C CA . ILE A 1 84 ? 3.196 -4.460 -1.050 1.00 94.44 84 ILE A CA 1
ATOM 695 C C . ILE A 1 84 ? 2.428 -3.849 0.130 1.00 94.44 84 ILE A C 1
ATOM 697 O O . ILE A 1 84 ? 3.034 -3.523 1.150 1.00 94.44 84 ILE A O 1
ATOM 701 N N . LEU A 1 85 ? 1.095 -3.782 0.053 1.00 96.31 85 LEU A N 1
ATOM 702 C CA . LEU A 1 85 ? 0.258 -3.309 1.159 1.00 96.31 85 LEU A CA 1
ATOM 703 C C . LEU A 1 85 ? 0.401 -4.195 2.402 1.00 96.31 85 LEU A C 1
ATOM 705 O O . LEU A 1 85 ? 0.615 -3.697 3.505 1.00 96.31 85 LEU A O 1
ATOM 709 N N . ARG A 1 86 ? 0.375 -5.520 2.231 1.00 94.56 86 ARG A N 1
ATOM 710 C CA . ARG A 1 86 ? 0.581 -6.478 3.328 1.00 94.56 86 ARG A CA 1
ATOM 711 C C . ARG A 1 86 ? 1.983 -6.377 3.929 1.00 94.56 86 ARG A C 1
ATOM 713 O O . ARG A 1 86 ? 2.139 -6.634 5.120 1.00 94.56 86 ARG A O 1
ATOM 720 N N . ALA A 1 87 ? 3.002 -6.034 3.141 1.00 91.75 87 ALA A N 1
ATOM 721 C CA . ALA A 1 87 ? 4.342 -5.751 3.655 1.00 91.75 87 ALA A CA 1
ATOM 722 C C . ALA A 1 87 ? 4.358 -4.471 4.497 1.00 91.75 87 ALA A C 1
ATOM 724 O O . ALA A 1 87 ? 4.871 -4.494 5.613 1.00 91.75 87 ALA A O 1
ATOM 725 N N . ALA A 1 88 ? 3.710 -3.404 4.022 1.00 94.50 88 ALA A N 1
ATOM 726 C CA . ALA A 1 88 ? 3.575 -2.155 4.766 1.00 94.50 88 ALA A CA 1
ATOM 727 C C . ALA A 1 88 ? 2.851 -2.355 6.105 1.00 94.50 88 ALA A C 1
ATOM 729 O O . ALA A 1 88 ? 3.263 -1.784 7.111 1.00 94.50 88 ALA A O 1
ATOM 730 N N . MET A 1 89 ? 1.798 -3.180 6.135 1.00 94.69 89 MET A N 1
ATOM 731 C CA . MET A 1 89 ? 1.060 -3.499 7.365 1.00 94.69 89 MET A CA 1
ATOM 732 C C . MET A 1 89 ? 1.907 -4.295 8.369 1.00 94.69 89 MET A C 1
ATOM 734 O O . MET A 1 89 ? 1.764 -4.108 9.571 1.00 94.69 89 MET A O 1
ATOM 738 N N . ARG A 1 90 ? 2.788 -5.187 7.888 1.00 91.75 90 ARG A N 1
ATOM 739 C CA . ARG A 1 90 ? 3.714 -5.959 8.739 1.00 91.75 90 ARG A CA 1
ATOM 740 C C . ARG A 1 90 ? 4.827 -5.100 9.336 1.00 91.75 90 ARG A C 1
ATOM 742 O O . ARG A 1 90 ? 5.245 -5.378 10.453 1.00 91.75 90 ARG A O 1
ATOM 749 N N . ALA A 1 91 ? 5.295 -4.108 8.579 1.00 87.81 91 ALA A N 1
ATOM 750 C CA . ALA A 1 91 ? 6.342 -3.158 8.955 1.00 87.81 91 ALA A CA 1
ATOM 751 C C . ALA A 1 91 ? 5.805 -1.905 9.682 1.00 87.81 91 ALA A C 1
ATOM 753 O O . ALA A 1 91 ? 6.519 -0.918 9.802 1.00 87.81 91 ALA A O 1
ATOM 754 N N . PRO A 1 92 ? 4.577 -1.973 10.212 1.00 88.88 92 PRO A N 1
ATOM 755 C CA . PRO A 1 92 ? 3.601 -0.873 10.321 1.00 88.88 92 PRO A CA 1
ATOM 756 C C . PRO A 1 92 ? 4.082 0.497 9.807 1.00 88.88 92 PRO A C 1
ATOM 758 O O . PRO A 1 92 ? 4.537 1.336 10.581 1.00 88.88 92 PRO A O 1
ATOM 761 N N . VAL A 1 93 ? 3.941 0.749 8.497 1.00 90.69 93 VAL A N 1
ATOM 762 C CA . VAL A 1 93 ? 4.313 2.032 7.859 1.00 90.69 93 VAL A CA 1
ATOM 763 C C . VAL A 1 93 ? 3.069 2.772 7.330 1.00 90.69 93 VAL A C 1
ATOM 765 O O . VAL A 1 93 ? 2.772 2.680 6.137 1.00 90.69 93 VAL A O 1
ATOM 768 N N . PRO A 1 94 ? 2.325 3.529 8.163 1.00 90.31 94 PRO A N 1
ATOM 769 C CA . PRO A 1 94 ? 1.075 4.186 7.756 1.00 90.31 94 PRO A CA 1
ATOM 770 C C . PRO A 1 94 ? 1.206 5.148 6.576 1.00 90.31 94 PRO A C 1
ATOM 772 O O . PRO A 1 94 ? 0.334 5.195 5.709 1.00 90.31 94 PRO A O 1
ATOM 775 N N . SER A 1 95 ? 2.338 5.851 6.475 1.00 89.00 95 SER A N 1
ATOM 776 C CA . SER A 1 95 ? 2.636 6.748 5.350 1.00 89.00 95 SER A CA 1
ATOM 777 C C . SER A 1 95 ? 2.663 6.033 3.991 1.00 89.00 95 SER A C 1
ATOM 779 O O . SER A 1 95 ? 2.382 6.640 2.954 1.00 89.00 95 SER A O 1
ATOM 781 N N . ALA A 1 96 ? 2.954 4.728 3.975 1.00 93.75 96 ALA A N 1
ATOM 782 C CA . ALA A 1 96 ? 2.954 3.916 2.767 1.00 93.75 96 ALA A CA 1
ATOM 783 C C . ALA A 1 96 ? 1.539 3.511 2.324 1.00 93.75 96 ALA A C 1
ATOM 785 O O . ALA A 1 96 ? 1.314 3.337 1.126 1.00 93.75 96 ALA A O 1
ATOM 786 N N . PHE A 1 97 ? 0.578 3.381 3.248 1.00 95.00 97 PHE A N 1
ATOM 787 C CA . PHE A 1 97 ? -0.749 2.828 2.950 1.00 95.00 97 PHE A CA 1
ATOM 788 C C . PHE A 1 97 ? -1.474 3.641 1.881 1.00 95.00 97 PHE A C 1
ATOM 790 O O . PHE A 1 97 ? -1.839 3.090 0.845 1.00 95.00 97 PHE A O 1
ATOM 797 N N . ILE A 1 98 ? -1.604 4.956 2.081 1.00 94.25 98 ILE A N 1
ATOM 798 C CA . ILE A 1 98 ? -2.279 5.851 1.130 1.00 94.25 98 ILE A CA 1
ATOM 799 C C . ILE A 1 98 ? -1.607 5.822 -0.238 1.00 94.25 98 ILE A C 1
ATOM 801 O O . ILE A 1 98 ? -2.292 5.698 -1.249 1.00 94.25 98 ILE A O 1
ATOM 805 N N . THR A 1 99 ? -0.273 5.845 -0.271 1.00 95.00 99 THR A N 1
ATOM 806 C CA . THR A 1 99 ? 0.489 5.788 -1.525 1.00 95.00 99 THR A CA 1
ATOM 807 C C . THR A 1 99 ? 0.156 4.520 -2.314 1.00 95.00 99 THR A C 1
ATOM 809 O O . THR A 1 99 ? -0.087 4.576 -3.521 1.00 95.00 99 THR A O 1
ATOM 812 N N . ILE A 1 100 ? 0.101 3.368 -1.639 1.00 96.25 100 ILE A N 1
ATOM 813 C CA . ILE A 1 100 ? -0.207 2.083 -2.273 1.00 96.25 100 ILE A CA 1
ATOM 814 C C . ILE A 1 100 ? -1.675 2.032 -2.715 1.00 96.25 100 ILE A C 1
ATOM 816 O O . ILE A 1 100 ? -1.946 1.615 -3.841 1.00 96.25 100 ILE A O 1
ATOM 820 N N . LEU A 1 101 ? -2.617 2.485 -1.880 1.00 96.25 101 LEU A N 1
ATOM 821 C CA . LEU A 1 101 ? -4.047 2.515 -2.212 1.00 96.25 101 LEU A CA 1
ATOM 822 C C . LEU A 1 101 ? -4.327 3.405 -3.431 1.00 96.25 101 LEU A C 1
ATOM 824 O O . LEU A 1 101 ? -4.942 2.944 -4.390 1.00 96.25 101 LEU A O 1
ATOM 828 N N . GLN A 1 102 ? -3.802 4.631 -3.443 1.00 95.06 102 GLN A N 1
ATOM 829 C CA . GLN A 1 102 ? -3.960 5.574 -4.555 1.00 95.06 102 GLN A CA 1
ATOM 830 C C . GLN A 1 102 ? -3.340 5.047 -5.847 1.00 95.06 102 GLN A C 1
ATOM 832 O O . GLN A 1 102 ? -3.948 5.142 -6.913 1.00 95.06 102 GLN A O 1
ATOM 837 N N . THR A 1 103 ? -2.152 4.442 -5.760 1.00 95.25 103 THR A N 1
ATOM 838 C CA . THR A 1 103 ? -1.510 3.814 -6.923 1.00 95.25 103 THR A CA 1
ATOM 839 C C . THR A 1 103 ? -2.338 2.637 -7.440 1.00 95.25 103 THR A C 1
ATOM 841 O O . THR A 1 103 ? -2.513 2.474 -8.640 1.00 95.25 103 THR A O 1
ATOM 844 N N . THR A 1 104 ? -2.914 1.834 -6.547 1.00 95.88 104 THR A N 1
ATOM 845 C CA . THR A 1 104 ? -3.783 0.713 -6.934 1.00 95.88 104 THR A CA 1
ATOM 846 C C . THR A 1 104 ? -5.033 1.211 -7.665 1.00 95.88 104 THR A C 1
ATOM 848 O O . THR A 1 104 ? -5.403 0.672 -8.709 1.00 95.88 104 THR A O 1
ATOM 851 N N . HIS A 1 105 ? -5.665 2.267 -7.151 1.00 95.31 105 HIS A N 1
ATOM 852 C CA . HIS A 1 105 ? -6.850 2.861 -7.763 1.00 95.31 105 HIS A CA 1
ATOM 853 C C . HIS A 1 105 ? -6.543 3.544 -9.102 1.00 95.31 105 HIS A C 1
ATOM 855 O O . HIS A 1 105 ? -7.338 3.421 -10.034 1.00 95.31 105 HIS A O 1
ATOM 861 N N . SER A 1 106 ? -5.385 4.199 -9.247 1.00 94.44 106 SER A N 1
ATOM 862 C CA . SER A 1 106 ? -4.970 4.814 -10.518 1.00 94.44 106 SER A CA 1
ATOM 863 C C . SER A 1 106 ? -4.718 3.780 -11.623 1.00 94.44 106 SER A C 1
ATOM 865 O O . SER A 1 106 ? -4.934 4.075 -12.798 1.00 94.44 106 SER A O 1
ATOM 867 N N . LEU A 1 107 ? -4.362 2.546 -11.249 1.00 93.94 107 LEU A N 1
ATOM 868 C CA . LEU A 1 107 ? -4.283 1.385 -12.143 1.00 93.94 107 LEU A CA 1
ATOM 869 C C . LEU A 1 107 ? -5.660 0.775 -12.477 1.00 93.94 107 LEU A C 1
ATOM 871 O O . LEU A 1 107 ? -5.747 -0.157 -13.275 1.00 93.94 107 LEU A O 1
ATOM 875 N N . GLY A 1 108 ? -6.748 1.281 -11.887 1.00 94.25 108 GLY A N 1
ATOM 876 C CA . GLY A 1 108 ? -8.108 0.773 -12.081 1.00 94.25 108 GLY A CA 1
ATOM 877 C C . GLY A 1 108 ? -8.433 -0.479 -11.260 1.00 94.25 108 GLY A C 1
ATOM 878 O O . GLY A 1 108 ? -9.452 -1.131 -11.501 1.00 94.25 108 GLY A O 1
ATOM 879 N N . HIS A 1 109 ? -7.588 -0.835 -10.294 1.00 95.06 109 HIS A N 1
ATOM 880 C CA . HIS A 1 109 ? -7.819 -1.948 -9.379 1.00 95.06 109 HIS A CA 1
ATOM 881 C C . HIS A 1 109 ? -8.513 -1.467 -8.105 1.00 95.06 109 HIS A C 1
ATOM 883 O O . HIS A 1 109 ? -8.346 -0.326 -7.698 1.00 95.06 109 HIS A O 1
ATOM 889 N N . LYS A 1 110 ? -9.292 -2.339 -7.459 1.00 95.12 110 LYS A N 1
ATOM 890 C CA . LYS A 1 110 ? -9.911 -2.077 -6.152 1.00 95.12 110 LYS A CA 1
ATOM 891 C C . LYS A 1 110 ? -9.742 -3.303 -5.278 1.00 95.12 110 LYS A C 1
ATOM 893 O O . LYS A 1 110 ? -10.037 -4.410 -5.731 1.00 95.12 110 LYS A O 1
ATOM 898 N N . PHE A 1 111 ? -9.288 -3.119 -4.044 1.00 94.94 111 PHE A N 1
ATOM 899 C CA . PHE A 1 111 ? -9.269 -4.216 -3.086 1.00 94.94 111 PHE A CA 1
ATOM 900 C C . PHE A 1 111 ? -10.691 -4.526 -2.597 1.00 94.94 111 PHE A C 1
ATOM 902 O O . PHE A 1 111 ? -11.638 -3.773 -2.832 1.00 94.94 111 PHE A O 1
ATOM 909 N N . GLY A 1 112 ? -10.857 -5.655 -1.910 1.00 92.12 112 GLY A N 1
ATOM 910 C CA . GLY A 1 112 ? -12.091 -5.912 -1.172 1.00 92.12 112 GLY A CA 1
ATOM 911 C C . GLY A 1 112 ? -12.165 -5.032 0.076 1.00 92.12 112 GLY A C 1
ATOM 912 O O . GLY A 1 112 ? -11.137 -4.813 0.717 1.00 92.12 112 GLY A O 1
ATOM 913 N N . SER A 1 113 ? -13.375 -4.599 0.457 1.00 90.81 113 SER A N 1
ATOM 914 C CA . SER A 1 113 ? -13.627 -3.814 1.680 1.00 90.81 113 SER A CA 1
ATOM 915 C C . SER A 1 113 ? -12.882 -4.321 2.927 1.00 90.81 113 SER A C 1
ATOM 917 O O . SER A 1 113 ? -12.260 -3.485 3.577 1.00 90.81 113 SER A O 1
ATOM 919 N N . PRO A 1 114 ? -12.802 -5.647 3.207 1.00 93.50 114 PRO A N 1
ATOM 920 C CA . PRO A 1 114 ? -12.114 -6.134 4.404 1.00 93.50 114 PRO A CA 1
ATOM 921 C C . PRO A 1 114 ? -10.651 -5.698 4.512 1.00 93.50 114 PRO A C 1
ATOM 923 O O . PRO A 1 114 ? -10.172 -5.442 5.608 1.00 93.50 114 PRO A O 1
ATOM 926 N N . LEU A 1 115 ? -9.935 -5.577 3.386 1.00 94.56 115 LEU A N 1
ATOM 927 C CA . LEU A 1 115 ? -8.533 -5.163 3.423 1.00 94.56 115 LEU A CA 1
ATOM 928 C C . LEU A 1 115 ? -8.389 -3.692 3.827 1.00 94.56 115 LEU A C 1
ATOM 930 O O . LEU A 1 115 ? -7.446 -3.351 4.532 1.00 94.56 115 LEU A O 1
ATOM 934 N N . TYR A 1 116 ? -9.322 -2.829 3.418 1.00 95.50 116 TYR A N 1
ATOM 935 C CA . TYR A 1 116 ? -9.321 -1.437 3.865 1.00 95.50 116 TYR A CA 1
ATOM 936 C C . TYR A 1 116 ? -9.681 -1.328 5.346 1.00 95.50 116 TYR A C 1
ATOM 938 O O . TYR A 1 116 ? -9.048 -0.551 6.052 1.00 95.50 116 TYR A O 1
ATOM 946 N N . ASP A 1 117 ? -10.639 -2.128 5.826 1.00 94.88 117 ASP A N 1
ATOM 947 C CA . ASP A 1 117 ? -10.991 -2.162 7.250 1.00 94.88 117 ASP A CA 1
ATOM 948 C C . ASP A 1 117 ? -9.784 -2.572 8.105 1.00 94.88 117 ASP A C 1
ATOM 950 O O . ASP A 1 117 ? -9.485 -1.917 9.100 1.00 94.88 117 ASP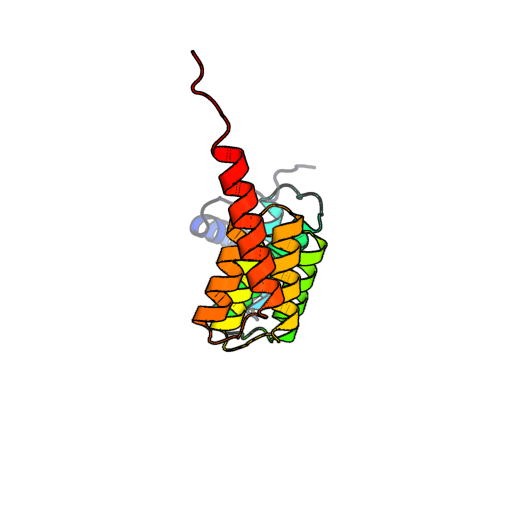 A O 1
ATOM 954 N N . GLU A 1 118 ? -9.031 -3.596 7.686 1.00 95.38 118 GLU A N 1
ATOM 955 C CA . GLU A 1 118 ? -7.786 -3.992 8.359 1.00 95.38 118 GLU A CA 1
ATOM 956 C C . GLU A 1 118 ? -6.759 -2.846 8.405 1.00 95.38 118 GLU A C 1
ATOM 958 O O . GLU A 1 118 ? -6.107 -2.642 9.428 1.00 95.38 118 GLU A O 1
ATOM 963 N N . VAL A 1 119 ? -6.615 -2.087 7.313 1.00 96.62 119 VAL A N 1
ATOM 964 C CA . VAL A 1 119 ? -5.698 -0.938 7.245 1.00 96.62 119 VAL A CA 1
ATOM 965 C C . VAL A 1 119 ? -6.161 0.199 8.161 1.00 96.62 119 VAL A C 1
ATOM 967 O O . VAL A 1 119 ? -5.341 0.754 8.889 1.00 96.62 119 VAL A O 1
ATOM 970 N N . ILE A 1 120 ? -7.457 0.529 8.166 1.00 96.31 120 ILE A N 1
ATOM 971 C CA . ILE A 1 120 ? -8.024 1.575 9.031 1.00 96.31 120 ILE A CA 1
ATOM 972 C C . ILE A 1 120 ? -7.819 1.213 10.501 1.00 96.31 120 ILE A C 1
ATOM 974 O O . ILE A 1 120 ? -7.341 2.043 11.270 1.00 96.31 120 ILE A O 1
ATOM 978 N N . LEU A 1 121 ? -8.146 -0.023 10.889 1.00 95.50 121 LEU A N 1
ATOM 979 C CA . LEU A 1 121 ? -7.971 -0.491 12.263 1.00 95.50 121 LEU A CA 1
ATOM 980 C C . LEU A 1 121 ? -6.502 -0.440 12.690 1.00 95.50 121 LEU A C 1
ATOM 982 O O . LEU A 1 121 ? -6.215 0.046 13.777 1.00 95.50 121 LEU A O 1
ATOM 986 N N . LEU A 1 122 ? -5.575 -0.838 11.814 1.00 96.06 122 LEU A N 1
ATOM 987 C CA . LEU A 1 122 ? -4.145 -0.728 12.096 1.00 96.06 122 LEU A CA 1
ATOM 988 C C . LEU A 1 122 ? -3.701 0.732 12.284 1.00 96.06 122 LEU A C 1
ATOM 990 O O . LEU A 1 122 ? -2.915 1.012 13.180 1.00 96.06 122 LEU A O 1
ATOM 994 N N . CYS A 1 123 ? -4.202 1.677 11.483 1.00 95.75 123 CYS A N 1
ATOM 995 C CA . CYS A 1 123 ? -3.920 3.100 11.698 1.00 95.75 123 CYS A CA 1
ATOM 996 C C . CYS A 1 123 ? -4.429 3.590 13.060 1.00 95.75 123 CYS A C 1
ATOM 998 O O . CYS A 1 123 ? -3.728 4.347 13.724 1.00 95.75 123 CYS A O 1
ATOM 1000 N N . LEU A 1 124 ? -5.615 3.146 13.489 1.00 93.88 124 LEU A N 1
ATOM 1001 C CA . LEU A 1 124 ? -6.149 3.480 14.812 1.00 93.88 124 LEU A CA 1
ATOM 1002 C C . LEU A 1 124 ? -5.298 2.881 15.941 1.00 93.88 124 LEU A C 1
ATOM 1004 O O . LEU A 1 124 ? -5.004 3.587 16.902 1.00 93.88 124 LEU A O 1
ATOM 1008 N N . ASP A 1 125 ? -4.862 1.625 15.808 1.00 94.12 125 ASP A N 1
ATOM 1009 C CA . ASP A 1 125 ? -3.999 0.947 16.788 1.00 94.12 125 ASP A CA 1
ATOM 1010 C C . ASP A 1 125 ? -2.613 1.606 16.910 1.00 94.12 125 ASP A C 1
ATOM 1012 O O . ASP A 1 125 ? -1.986 1.554 17.966 1.00 94.12 125 ASP A O 1
ATOM 1016 N N . LEU A 1 126 ? -2.137 2.235 15.833 1.00 93.38 126 LEU A N 1
ATOM 1017 C CA . LEU A 1 126 ? -0.889 3.003 15.794 1.00 93.38 126 LEU A CA 1
ATOM 1018 C C . LEU A 1 126 ? -1.064 4.468 16.228 1.00 93.38 126 LEU A C 1
ATOM 1020 O O . LEU A 1 126 ? -0.099 5.221 16.174 1.00 93.38 126 LEU A O 1
ATOM 1024 N N . GLU A 1 127 ? -2.272 4.876 16.633 1.00 92.69 127 GLU A N 1
ATOM 1025 C CA . GLU A 1 127 ? -2.640 6.264 16.966 1.00 92.69 127 GLU A CA 1
ATOM 1026 C C . GLU A 1 127 ? -2.473 7.261 15.794 1.00 92.69 127 GLU A C 1
ATOM 1028 O O . GLU A 1 127 ? -2.492 8.479 15.969 1.00 92.69 127 GLU A O 1
ATOM 1033 N N . GLU A 1 128 ? -2.401 6.758 14.560 1.00 93.50 128 GLU A N 1
ATOM 1034 C CA . GLU A 1 128 ? -2.233 7.526 13.322 1.00 93.50 128 GLU A CA 1
ATOM 1035 C C . GLU A 1 128 ? -3.602 7.892 12.728 1.00 93.50 128 GLU A C 1
ATOM 1037 O O . GLU A 1 128 ? -4.033 7.405 11.676 1.00 93.50 128 GLU A O 1
ATOM 1042 N N . MET A 1 129 ? -4.317 8.764 13.443 1.00 92.62 129 MET A N 1
ATOM 1043 C CA . MET A 1 129 ? -5.692 9.160 13.123 1.00 92.62 129 MET A CA 1
ATOM 1044 C C . MET A 1 129 ? -5.827 9.777 11.722 1.00 92.62 129 MET A C 1
ATOM 1046 O O . MET A 1 129 ? -6.777 9.473 10.998 1.00 92.62 129 MET A O 1
ATOM 1050 N N . ASP A 1 130 ? -4.873 10.616 11.317 1.00 91.75 130 ASP A N 1
ATOM 1051 C CA . ASP A 1 130 ? -4.893 11.265 10.003 1.00 91.75 130 ASP A CA 1
ATOM 1052 C C . ASP A 1 130 ? -4.770 10.242 8.867 1.00 91.75 130 ASP A C 1
ATOM 1054 O O . ASP A 1 130 ? -5.466 10.351 7.855 1.00 91.75 130 ASP A O 1
ATOM 1058 N N . ALA A 1 131 ? -3.954 9.199 9.056 1.00 93.75 131 ALA A N 1
ATOM 1059 C CA . ALA A 1 131 ? -3.844 8.101 8.102 1.00 93.75 131 ALA A CA 1
ATOM 1060 C C . ALA A 1 131 ? -5.157 7.306 8.017 1.00 93.75 131 ALA A C 1
ATOM 1062 O O . ALA A 1 131 ? -5.623 7.022 6.913 1.00 93.75 131 ALA A O 1
ATOM 1063 N N . ALA A 1 132 ? -5.805 7.021 9.153 1.00 95.19 132 ALA A N 1
ATOM 1064 C CA . ALA A 1 132 ? -7.108 6.351 9.178 1.00 95.19 132 ALA A CA 1
ATOM 1065 C C . ALA A 1 132 ? -8.181 7.152 8.412 1.00 95.19 132 ALA A C 1
ATOM 1067 O O . ALA A 1 132 ? -8.902 6.596 7.581 1.00 95.19 132 ALA A O 1
ATOM 1068 N N . ILE A 1 133 ? -8.255 8.470 8.639 1.00 93.44 133 ILE A N 1
ATOM 1069 C CA . ILE A 1 133 ? -9.189 9.371 7.942 1.00 93.44 133 ILE A CA 1
ATOM 1070 C C . ILE A 1 133 ? -8.893 9.408 6.442 1.00 93.44 133 ILE A C 1
ATOM 1072 O O . ILE A 1 133 ? -9.820 9.350 5.633 1.00 93.44 133 ILE A O 1
ATOM 1076 N N . ALA A 1 134 ? -7.618 9.481 6.060 1.00 94.81 134 ALA A N 1
ATOM 1077 C CA . ALA A 1 134 ? -7.223 9.493 4.659 1.00 94.81 134 ALA A CA 1
ATOM 1078 C C . ALA A 1 134 ? -7.646 8.202 3.937 1.00 94.81 134 ALA A C 1
ATOM 1080 O O . ALA A 1 134 ? -8.100 8.271 2.797 1.00 94.81 134 ALA A O 1
ATOM 1081 N N . VAL A 1 135 ? -7.574 7.037 4.597 1.00 95.31 135 VAL A N 1
ATOM 1082 C CA . VAL A 1 135 ? -8.020 5.763 4.006 1.00 95.31 135 VAL A CA 1
ATOM 1083 C C . VAL A 1 135 ? -9.537 5.755 3.815 1.00 95.31 135 VAL A C 1
ATOM 1085 O O . VAL A 1 135 ? -10.009 5.364 2.749 1.00 95.31 135 VAL A O 1
ATOM 1088 N N . VAL A 1 136 ? -10.303 6.235 4.801 1.00 95.00 136 VAL A N 1
ATOM 1089 C CA . VAL A 1 136 ? -11.768 6.370 4.694 1.00 95.00 136 VAL A CA 1
ATOM 1090 C C . VAL A 1 136 ? -12.151 7.284 3.526 1.00 95.00 136 VAL A C 1
ATOM 1092 O O . VAL A 1 136 ? -12.964 6.902 2.686 1.00 95.00 136 VAL A O 1
ATOM 1095 N N . ALA A 1 137 ? -11.522 8.456 3.416 1.00 93.69 137 ALA A N 1
ATOM 1096 C CA . ALA A 1 137 ? -11.775 9.395 2.323 1.00 93.69 137 ALA A CA 1
ATOM 1097 C C . ALA A 1 137 ? -11.414 8.803 0.946 1.00 93.69 137 ALA A C 1
ATOM 1099 O O . ALA A 1 137 ? -12.125 9.013 -0.042 1.00 93.69 137 ALA A O 1
ATOM 1100 N N . GLU A 1 138 ? -10.329 8.028 0.877 1.00 93.62 138 GLU A N 1
ATOM 1101 C CA . GLU A 1 138 ? -9.918 7.318 -0.333 1.00 93.62 138 GLU A CA 1
ATOM 1102 C C . GLU A 1 138 ? -10.952 6.251 -0.738 1.00 93.62 138 GLU A C 1
ATOM 1104 O O . GLU A 1 138 ? -11.284 6.133 -1.920 1.00 93.62 138 GLU A O 1
ATOM 1109 N N . MET A 1 139 ? -11.519 5.508 0.220 1.00 94.62 139 MET A N 1
ATOM 1110 C CA . MET A 1 139 ? -12.601 4.551 -0.044 1.00 94.62 139 MET A CA 1
ATOM 1111 C C . MET A 1 139 ? -13.844 5.244 -0.612 1.00 94.62 139 MET A C 1
ATOM 1113 O O . MET A 1 139 ? -14.356 4.819 -1.650 1.00 94.62 139 MET A O 1
ATOM 1117 N N . GLU A 1 140 ? -14.298 6.332 0.016 1.00 92.69 140 GLU A N 1
ATOM 1118 C CA . GLU A 1 140 ? -15.476 7.091 -0.421 1.00 92.69 140 GLU A CA 1
ATOM 1119 C C . GLU A 1 140 ? -15.299 7.655 -1.836 1.00 92.69 140 GLU A C 1
ATOM 1121 O O . GLU A 1 140 ? -16.172 7.481 -2.690 1.00 92.69 140 GLU A O 1
ATOM 1126 N N . THR A 1 141 ? -14.135 8.250 -2.115 1.00 93.44 141 THR A N 1
ATOM 1127 C CA . THR A 1 141 ? -13.794 8.826 -3.429 1.00 93.44 141 THR A CA 1
ATOM 1128 C C . THR A 1 141 ? -13.840 7.779 -4.542 1.00 93.44 141 THR A C 1
ATOM 1130 O O . THR A 1 141 ? -14.226 8.076 -5.673 1.00 93.44 141 THR A O 1
ATOM 1133 N N . ASN A 1 142 ? -13.510 6.528 -4.221 1.00 93.06 142 ASN A N 1
ATOM 1134 C CA . ASN A 1 142 ? -13.501 5.418 -5.170 1.00 93.06 142 ASN A CA 1
ATOM 1135 C C . ASN A 1 142 ? -14.793 4.582 -5.148 1.00 93.06 142 ASN A C 1
ATOM 1137 O O . ASN A 1 142 ? -14.868 3.539 -5.813 1.00 93.06 142 ASN A O 1
ATOM 1141 N N . GLY A 1 143 ? -15.827 5.030 -4.427 1.00 91.50 143 GLY A N 1
ATOM 1142 C CA . GLY A 1 143 ? -17.124 4.356 -4.334 1.00 91.50 143 GLY A CA 1
ATOM 1143 C C . GLY A 1 143 ? -17.064 3.007 -3.614 1.00 91.50 143 GLY A C 1
ATOM 1144 O O . GLY A 1 143 ? -17.840 2.105 -3.930 1.00 91.50 143 GLY A O 1
ATOM 1145 N N . ILE A 1 144 ? -16.114 2.838 -2.695 1.00 93.69 144 ILE A N 1
ATOM 1146 C CA . ILE A 1 144 ? -15.959 1.647 -1.860 1.00 93.69 144 ILE A CA 1
ATOM 1147 C C . ILE A 1 144 ? -16.673 1.919 -0.541 1.00 93.69 144 ILE A C 1
ATOM 1149 O O . ILE A 1 144 ? -16.362 2.877 0.163 1.00 93.69 144 ILE A O 1
ATOM 1153 N N . LYS A 1 145 ? -17.651 1.076 -0.201 1.00 91.44 145 LYS A N 1
ATOM 1154 C CA . LYS A 1 145 ? -18.390 1.227 1.052 1.00 91.44 145 LYS A CA 1
ATOM 1155 C C . LYS A 1 145 ? -17.487 0.867 2.239 1.00 91.44 145 LYS A C 1
ATOM 1157 O O . LYS A 1 145 ? -16.931 -0.233 2.273 1.00 91.44 145 LYS A O 1
ATOM 1162 N N . VAL A 1 146 ? -17.401 1.786 3.197 1.00 90.69 146 VAL A N 1
ATOM 1163 C CA . VAL A 1 146 ? -16.806 1.587 4.526 1.00 90.69 146 VAL A CA 1
ATOM 1164 C C . VAL A 1 146 ? -17.813 0.838 5.401 1.00 90.69 146 VAL A C 1
ATOM 1166 O O . VAL A 1 146 ? -19.012 1.125 5.333 1.00 90.69 146 VAL A O 1
ATOM 1169 N N . LEU A 1 147 ? -17.366 -0.141 6.190 1.00 90.75 147 LEU A N 1
ATOM 1170 C CA . LEU A 1 147 ? -18.252 -0.813 7.142 1.00 90.75 147 LEU A CA 1
ATOM 1171 C C . LEU A 1 147 ? -18.677 0.157 8.247 1.00 90.75 147 LEU A C 1
ATOM 1173 O O . LEU A 1 147 ? -17.848 0.882 8.794 1.00 90.75 147 LEU A O 1
ATOM 1177 N N . ASP A 1 148 ? -19.962 0.121 8.605 1.00 88.94 148 ASP A N 1
ATOM 1178 C CA . ASP A 1 148 ? -20.533 1.018 9.617 1.00 88.94 148 ASP A CA 1
ATOM 1179 C C . ASP A 1 148 ? -19.788 0.877 10.964 1.00 88.94 148 ASP A C 1
ATOM 1181 O O . ASP A 1 148 ? -19.442 1.874 11.589 1.00 88.94 148 ASP A O 1
ATOM 1185 N N . GLU A 1 149 ? -19.412 -0.352 11.347 1.00 90.12 149 GLU A N 1
ATOM 1186 C CA . GLU A 1 149 ? -18.612 -0.613 12.554 1.00 90.12 149 GLU A CA 1
ATOM 1187 C C . GLU A 1 149 ? -17.226 0.059 12.508 1.00 90.12 149 GLU A C 1
ATOM 1189 O O . GLU A 1 149 ? -16.764 0.614 13.507 1.00 90.12 149 GLU A O 1
ATOM 1194 N N . THR A 1 150 ? -16.554 0.030 11.353 1.00 89.50 150 THR A N 1
ATOM 1195 C CA . THR A 1 150 ? -15.249 0.678 11.162 1.00 89.50 150 THR A CA 1
ATOM 1196 C C . THR A 1 150 ? -15.389 2.196 11.261 1.00 89.50 150 THR A C 1
ATOM 1198 O O . THR A 1 150 ? -14.589 2.850 11.933 1.00 89.50 150 THR A O 1
ATOM 1201 N N . LEU A 1 151 ? -16.430 2.762 10.644 1.00 89.69 151 LEU A N 1
ATOM 1202 C CA . LEU A 1 151 ? -16.719 4.195 10.695 1.00 89.69 151 LEU A CA 1
ATOM 1203 C C . LEU A 1 151 ? -16.981 4.665 12.134 1.00 89.69 151 LEU A C 1
ATOM 1205 O O . LEU A 1 151 ? -16.412 5.669 12.566 1.00 89.69 151 LEU A O 1
ATOM 1209 N N . ASP A 1 152 ? -17.778 3.916 12.896 1.00 91.56 152 ASP A N 1
ATOM 1210 C CA . ASP A 1 152 ? -18.080 4.221 14.296 1.00 91.56 152 ASP A CA 1
ATOM 1211 C C . ASP A 1 152 ? -16.810 4.244 15.160 1.00 91.56 152 ASP A C 1
ATOM 1213 O O . ASP A 1 152 ? -16.639 5.138 15.994 1.00 91.56 152 ASP A O 1
ATOM 1217 N N . ARG A 1 153 ? -15.870 3.316 14.928 1.00 90.06 153 ARG A N 1
ATOM 1218 C CA . ARG A 1 153 ? -14.572 3.288 15.626 1.00 90.06 153 ARG A CA 1
ATOM 1219 C C . ARG A 1 153 ? -13.705 4.503 15.299 1.00 90.06 153 ARG A C 1
ATOM 1221 O O . ARG A 1 153 ? -13.132 5.095 16.212 1.00 90.06 153 ARG A O 1
ATOM 1228 N N . VAL A 1 154 ? -13.647 4.913 14.030 1.00 90.06 154 VAL A N 1
ATOM 1229 C CA . VAL A 1 154 ? -12.938 6.135 13.603 1.00 90.06 154 VAL A CA 1
ATOM 1230 C C . VAL A 1 154 ? -13.558 7.369 14.273 1.00 90.06 154 VAL A C 1
ATOM 1232 O O . VAL A 1 154 ? -12.848 8.213 14.821 1.00 90.06 154 VAL A O 1
ATOM 1235 N N . LEU A 1 155 ? -14.889 7.474 14.303 1.00 89.19 155 LEU A N 1
ATOM 1236 C CA . LEU A 1 155 ? -15.584 8.587 14.956 1.00 89.19 155 LEU A CA 1
ATOM 1237 C C . LEU A 1 155 ? -15.343 8.620 16.472 1.00 89.19 155 LEU A C 1
ATOM 1239 O O . LEU A 1 155 ? -15.111 9.699 17.025 1.00 89.19 155 LEU A O 1
ATOM 1243 N N . ALA A 1 156 ? -15.353 7.463 17.136 1.00 88.31 156 ALA A N 1
ATOM 1244 C CA . ALA A 1 156 ? -15.055 7.354 18.561 1.00 88.31 156 ALA A CA 1
ATOM 1245 C C . ALA A 1 156 ? -13.611 7.781 18.875 1.00 88.31 156 ALA A C 1
ATOM 1247 O O . ALA A 1 156 ? -13.397 8.606 19.766 1.00 88.31 156 ALA A O 1
ATOM 1248 N N . ALA A 1 157 ? -12.630 7.299 18.104 1.00 85.69 157 ALA A N 1
ATOM 1249 C CA . ALA A 1 157 ? -11.223 7.676 18.255 1.00 85.69 157 ALA A CA 1
ATOM 1250 C C . ALA A 1 157 ? -11.009 9.190 18.077 1.00 85.69 157 ALA A C 1
ATOM 1252 O O . ALA A 1 157 ? -10.336 9.829 18.890 1.00 85.69 157 ALA A O 1
ATOM 1253 N N . LYS A 1 158 ? -11.678 9.799 17.088 1.00 84.69 158 LYS A N 1
ATOM 1254 C CA . LYS A 1 158 ? -11.652 11.252 16.859 1.00 84.69 158 LYS A CA 1
ATOM 1255 C C . LYS A 1 158 ? -12.168 12.051 18.060 1.00 84.69 158 LYS A C 1
ATOM 1257 O O . LYS A 1 158 ? -11.606 13.090 18.402 1.00 84.69 158 LYS A O 1
ATOM 1262 N N . GLN A 1 159 ? -13.247 11.596 18.700 1.00 80.81 159 GLN A N 1
ATOM 1263 C CA . GLN A 1 159 ? -13.810 12.279 19.870 1.00 80.81 159 GLN A CA 1
ATOM 1264 C C . GLN A 1 159 ? -12.883 12.196 21.087 1.00 80.81 159 GLN A C 1
ATOM 1266 O O . GLN A 1 159 ? -12.747 13.186 21.805 1.00 80.81 159 GLN A O 1
ATOM 1271 N N . ILE A 1 160 ? -12.214 11.059 21.292 1.00 77.62 160 ILE A N 1
ATOM 1272 C CA . ILE A 1 160 ? -11.242 10.875 22.380 1.00 77.62 160 ILE A CA 1
ATOM 1273 C C . ILE A 1 160 ? -10.030 11.797 22.183 1.00 77.62 160 ILE A C 1
ATOM 1275 O O . ILE A 1 160 ? -9.643 12.504 23.116 1.00 77.62 160 ILE A O 1
ATOM 1279 N N . GLY A 1 161 ? -9.483 11.861 20.964 1.00 66.38 161 GLY A N 1
ATOM 1280 C CA . GLY A 1 161 ? -8.379 12.767 20.628 1.00 66.38 161 GLY A CA 1
ATOM 1281 C C . GLY A 1 161 ? -8.720 14.241 20.880 1.00 66.38 161 GLY A C 1
ATOM 1282 O O . GLY A 1 161 ? -7.943 14.967 21.499 1.00 66.38 161 GLY A O 1
ATOM 1283 N N . ASN A 1 162 ? -9.930 14.669 20.506 1.00 63.16 162 ASN A N 1
ATOM 1284 C CA . ASN A 1 162 ? -10.398 16.037 20.748 1.00 63.16 162 ASN A CA 1
ATOM 1285 C C . ASN A 1 162 ? -10.703 16.324 22.231 1.00 63.16 162 ASN A C 1
ATOM 1287 O O . ASN A 1 162 ? -10.464 17.438 22.699 1.00 63.16 162 ASN A O 1
ATOM 1291 N N . GLY A 1 163 ? -11.222 15.344 22.975 1.00 55.16 163 GLY A N 1
ATOM 1292 C CA . GLY A 1 163 ? -11.530 15.475 24.402 1.00 55.16 163 GLY A CA 1
ATOM 1293 C C . G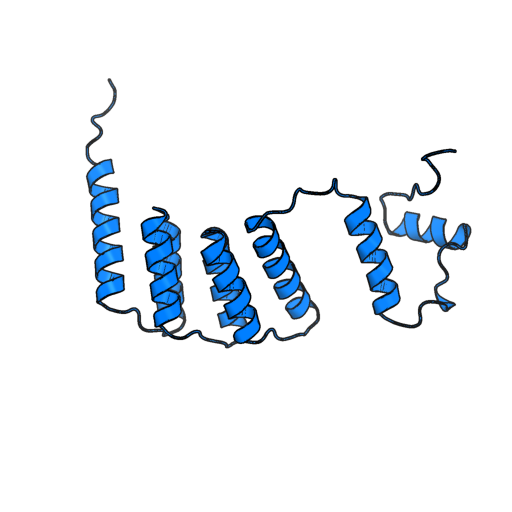LY A 1 163 ? -10.284 15.652 25.273 1.00 55.16 163 GLY A C 1
ATOM 1294 O O . GLY A 1 163 ? -10.304 16.444 26.214 1.00 55.16 163 GLY A O 1
ATOM 1295 N N . ASN A 1 164 ? -9.177 14.994 24.917 1.00 53.28 164 ASN A N 1
ATOM 1296 C CA . ASN A 1 164 ? -7.900 15.144 25.620 1.00 53.28 164 ASN A CA 1
ATOM 1297 C C . ASN A 1 164 ? -7.214 16.491 25.333 1.00 53.28 164 ASN A C 1
ATOM 1299 O O . ASN A 1 164 ? -6.552 17.037 26.215 1.00 53.28 164 ASN A O 1
ATOM 1303 N N . SER A 1 165 ? -7.416 17.072 24.146 1.00 52.72 165 SER A N 1
ATOM 1304 C CA . SER A 1 165 ? -6.879 18.398 23.806 1.00 52.72 165 SER A CA 1
ATOM 1305 C C . SER A 1 165 ? -7.597 19.554 24.519 1.00 52.72 165 SER A C 1
ATOM 1307 O O . SER A 1 165 ? -7.009 20.615 24.707 1.00 52.72 165 SER A O 1
ATOM 1309 N N . ALA A 1 166 ? -8.849 19.364 24.946 1.00 51.81 166 ALA A N 1
ATOM 1310 C CA . ALA A 1 166 ? -9.648 20.396 25.615 1.00 51.81 166 ALA A CA 1
ATOM 1311 C C . ALA A 1 166 ? -9.350 20.556 27.123 1.00 51.81 166 ALA A C 1
ATOM 1313 O O . ALA A 1 166 ? -9.925 21.434 27.765 1.00 51.81 166 ALA A O 1
ATOM 1314 N N . LEU A 1 167 ? -8.473 19.723 27.697 1.00 48.41 167 LEU A N 1
ATOM 1315 C CA . LEU A 1 167 ? -8.175 19.689 29.136 1.00 48.41 167 LEU A CA 1
ATOM 1316 C C . LEU A 1 167 ? -6.816 20.289 29.531 1.00 48.41 167 LEU A C 1
ATOM 1318 O O . LEU A 1 167 ? -6.441 20.195 30.698 1.00 48.41 167 LEU A O 1
ATOM 1322 N N . GLN A 1 168 ? -6.083 20.941 28.623 1.00 46.50 168 GLN A N 1
ATOM 1323 C CA . GLN A 1 168 ? -4.908 21.726 29.019 1.00 46.50 168 GLN A CA 1
ATOM 1324 C C . GLN A 1 168 ? -5.327 23.156 29.403 1.00 46.50 168 GLN A C 1
ATOM 1326 O O . GLN A 1 168 ? -5.736 23.920 28.525 1.00 46.50 168 GLN A O 1
ATOM 1331 N N . PRO A 1 169 ? -5.251 23.553 30.692 1.00 49.91 169 PRO A N 1
ATOM 1332 C CA . PRO A 1 169 ? -5.406 24.954 31.057 1.00 49.91 169 PRO A CA 1
ATOM 1333 C C . PRO A 1 169 ? -4.236 25.770 30.477 1.00 49.91 169 PRO A C 1
ATOM 1335 O O . PRO A 1 169 ? -3.134 25.230 30.326 1.00 49.91 169 PRO A O 1
ATOM 1338 N N . PRO A 1 170 ? -4.450 27.055 30.138 1.00 44.56 170 PRO A N 1
ATOM 1339 C CA . PRO A 1 170 ? -3.379 27.914 29.653 1.00 44.56 170 PRO A CA 1
ATOM 1340 C C . PRO A 1 170 ? -2.267 27.982 30.704 1.00 44.56 170 PRO A C 1
ATOM 1342 O O . PRO A 1 170 ? -2.539 28.220 31.880 1.00 44.56 170 PRO A O 1
ATOM 1345 N N . ALA A 1 171 ? -1.032 27.726 30.272 1.00 52.19 171 ALA A N 1
ATOM 1346 C CA . ALA A 1 171 ? 0.143 27.893 31.113 1.00 52.19 171 ALA A CA 1
ATOM 1347 C C . ALA A 1 171 ? 0.265 29.373 31.515 1.00 52.19 171 ALA A C 1
ATOM 1349 O O . ALA A 1 171 ? 0.252 30.243 30.640 1.00 52.19 171 ALA A O 1
ATOM 1350 N N . GLU A 1 172 ? 0.327 29.625 32.826 1.00 50.81 172 GLU A N 1
ATOM 1351 C CA . GLU A 1 172 ? 0.658 30.932 33.415 1.00 50.81 172 GLU A CA 1
ATOM 1352 C C . GLU A 1 172 ? 2.117 31.327 33.154 1.00 50.81 172 GLU A C 1
ATOM 1354 O O . GLU A 1 172 ? 2.998 30.434 33.190 1.00 50.81 172 GLU A O 1
#

Solvent-accessible surface area (backbone atoms only — not comparable to full-atom values): 10319 Å² total; per-residue (Å²): 132,79,94,70,84,80,82,64,59,87,50,67,72,59,26,57,48,52,31,47,75,69,64,79,45,59,79,91,73,59,85,47,75,63,59,57,45,54,52,56,49,51,58,61,52,74,76,46,82,85,72,80,89,46,59,57,54,51,37,56,49,49,53,51,51,53,52,48,39,44,76,73,73,45,78,83,48,68,66,56,53,49,52,49,48,54,43,25,62,75,42,69,38,64,83,53,49,58,57,50,52,55,53,37,44,75,73,71,41,77,80,60,58,69,61,53,50,54,51,34,51,50,22,53,77,68,70,36,55,69,54,24,51,50,50,53,52,51,31,54,77,69,73,42,75,75,55,68,70,58,53,52,51,55,55,50,52,53,50,53,59,53,56,62,65,72,68,67,74,84,83,128

Mean predicted aligned error: 13.75 Å

Sequence (172 aa):
IDDDEDWFPEDPIEAFKVMRETRMFNVADMYTTADAWGWTWERELKKKMPRRWSQEWEVELAIKIMNKVIELGGSPTIGDCAIILRAAMRAPVPSAFITILQTTHSLGHKFGSPLYDEVILLCLDLEEMDAAIAVVAEMETNGIKVLDETLDRVLAAKQIGNGNSALQPPAE

pLDDT: mean 77.34, std 18.5, range [37.84, 96.62]

InterPro domains:
  IPR011990 Tetratricopeptide-like helical domain superfamily [G3DSA:1.25.40.10] (13-168)

Nearest PDB structures (foldseek):
  8r6s-assembly1_F  TM=7.231E-01  e=1.713E-13  Sinapis alba
  8qma-assembly1_E  TM=7.151E-01  e=1.806E-13  Sinapis alba
  8rdj-assembly1_F  TM=7.193E-01  e=5.777E-13  Sinapis alba
  5orm-assembly1_A  TM=5.054E-01  e=6.242E-03  synthetic construct
  4wn4-assembly2_B  TM=4.892E-01  e=5.616E-03  synthetic construct

Radius of gyration: 23.47 Å; Cα contacts (8 Å, |Δi|>4): 117; chains: 1; bounding box: 67×40×64 Å

Foldseek 3Di:
DDPPPDDADPDPVRSVVVCVVVVVDDPVPCPDVVVVVVVVVVVVVVPDDDDDDDLVVVLVVLLVVQVVCVVVVHQDDPVSLVVSLVSCLVSVDLVSNLSSLVSCVVSVHDDAQVSLLSSLVSCVVVVVLVSNVSSVVSCVVSVHDHDPVSVVSSVVSVVVVVVVVVPDDDDD

Secondary structure (DSSP, 8-state):
--TTTT---SSHHHHHHHHHHTTS--GGG--SHHHHHHHHHHHHHHTS--PPP-HHH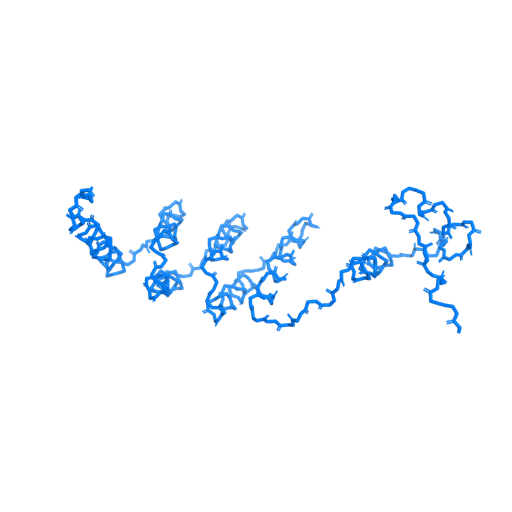HHHHHHHHHHHHHHTT----HHHHHHHHHHHHHTT-HHHHHHHHHHHHHTT----HHHHHHHHHHHHHTT-HHHHHHHHHHHHHTTPPPPHHHHHHHHHHHHHHHHHHTT-PPP-

Organism: Aegilops tauschii subsp. strangulata (NCBI:txid200361)